Protein AF-A0A2H0DP94-F1 (afdb_monomer_lite)

pLDDT: mean 76.45, std 17.22, range [35.0, 93.5]

Sequence (68 aa):
MSKERLPMHRVREILRLRFVCALPKREIARTIGIDRETVSSYLDRAEKAGIRWPLPDDLNDAANRASK

Foldseek 3Di:
DPPDDDQPVLLQQLQCCCPVVVDDLVVSCVVSVHDSVNSVVSVVVCVVVVPHPPGDPVVNPPPDDDDD

Radius of gyration: 11.97 Å; chains: 1; bounding box: 27×28×32 Å

Structure (mmCIF, N/CA/C/O backbone):
data_AF-A0A2H0DP94-F1
#
_entry.id   AF-A0A2H0DP94-F1
#
loop_
_atom_site.group_PDB
_atom_site.id
_atom_site.type_symbol
_atom_site.label_atom_id
_atom_site.label_alt_id
_atom_site.label_comp_id
_atom_site.label_asym_id
_atom_site.label_entity_id
_atom_site.label_seq_id
_atom_site.pdbx_PDB_ins_code
_atom_site.Cartn_x
_atom_site.Cartn_y
_atom_site.Cartn_z
_atom_site.occupancy
_atom_site.B_iso_or_equiv
_atom_site.auth_seq_id
_atom_site.auth_comp_id
_atom_site.auth_asym_id
_atom_site.auth_atom_id
_atom_site.pdbx_PDB_model_num
ATOM 1 N N . MET A 1 1 ? -4.761 0.403 22.812 1.00 36.50 1 MET A N 1
ATOM 2 C CA . MET A 1 1 ? -5.061 1.060 21.522 1.00 36.50 1 MET A CA 1
ATOM 3 C C . MET A 1 1 ? -5.256 -0.024 20.476 1.00 36.50 1 MET A C 1
ATOM 5 O O . MET A 1 1 ? -4.276 -0.574 19.979 1.00 36.50 1 MET A O 1
ATOM 9 N N . SER A 1 2 ? -6.503 -0.419 20.237 1.00 43.47 2 SER A N 1
ATOM 10 C CA . SER A 1 2 ? -6.858 -1.430 19.240 1.00 43.47 2 SER A CA 1
ATOM 11 C C . SER A 1 2 ? -6.406 -0.924 17.871 1.00 43.47 2 SER A C 1
ATOM 13 O O . SER A 1 2 ? -6.908 0.086 17.394 1.00 43.47 2 SER A O 1
ATOM 15 N N . LYS A 1 3 ? -5.381 -1.548 17.275 1.00 55.34 3 LYS A N 1
ATOM 16 C CA . LYS A 1 3 ? -4.951 -1.217 15.909 1.00 55.34 3 LYS A CA 1
ATOM 17 C C . LYS A 1 3 ? -6.045 -1.697 14.967 1.00 55.34 3 LYS A C 1
ATOM 19 O O . LYS A 1 3 ? -6.045 -2.869 14.591 1.00 55.34 3 LYS A O 1
ATOM 24 N N . GLU A 1 4 ? -6.968 -0.802 14.639 1.00 61.44 4 GLU A N 1
ATOM 25 C CA . GLU A 1 4 ? -7.969 -0.999 13.599 1.00 61.44 4 GLU A CA 1
ATOM 26 C C . GLU A 1 4 ? -7.255 -1.519 12.346 1.00 61.44 4 GLU A C 1
ATOM 28 O O . GLU A 1 4 ? -6.323 -0.895 11.826 1.00 61.44 4 GLU A O 1
ATOM 33 N N . ARG A 1 5 ? -7.592 -2.738 11.926 1.00 68.44 5 ARG A N 1
ATOM 34 C CA . ARG A 1 5 ? -6.965 -3.357 10.759 1.00 68.44 5 ARG A CA 1
ATOM 35 C C . ARG A 1 5 ? -7.667 -2.821 9.517 1.00 68.44 5 ARG A C 1
ATOM 37 O O . ARG A 1 5 ? -8.879 -2.958 9.399 1.00 68.44 5 ARG A O 1
ATOM 44 N N . LEU A 1 6 ? -6.907 -2.254 8.578 1.00 74.31 6 LEU A N 1
ATOM 45 C CA . LEU A 1 6 ? -7.411 -1.945 7.241 1.00 74.31 6 LEU 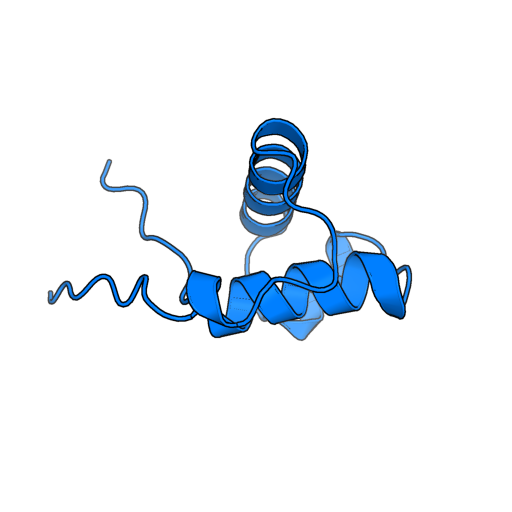A CA 1
ATOM 46 C C . LEU A 1 6 ? -8.036 -3.202 6.624 1.00 74.31 6 LEU A C 1
ATOM 48 O O . LEU A 1 6 ? -7.444 -4.284 6.728 1.00 74.31 6 LEU A O 1
ATOM 52 N N . PRO A 1 7 ? -9.183 -3.066 5.942 1.00 80.25 7 PRO A N 1
ATOM 53 C CA . PRO A 1 7 ? -9.781 -4.181 5.234 1.00 80.25 7 PRO A CA 1
ATOM 54 C C . PRO A 1 7 ? -8.829 -4.691 4.142 1.00 80.25 7 PRO A C 1
ATOM 56 O O . PRO A 1 7 ? -8.123 -3.908 3.498 1.00 80.25 7 PRO A O 1
ATOM 59 N N . MET A 1 8 ? -8.823 -6.010 3.916 1.00 78.88 8 MET A N 1
ATOM 60 C CA . MET A 1 8 ? -7.882 -6.686 3.007 1.00 78.88 8 MET A CA 1
ATOM 61 C C . MET A 1 8 ? -7.887 -6.113 1.583 1.00 78.88 8 MET A C 1
ATOM 63 O O . MET A 1 8 ? -6.828 -6.022 0.964 1.00 78.88 8 MET A O 1
ATOM 67 N N . HIS A 1 9 ? -9.037 -5.635 1.089 1.00 80.31 9 HIS A N 1
ATOM 68 C CA . HIS A 1 9 ? -9.118 -4.989 -0.226 1.00 80.31 9 HIS A CA 1
ATOM 69 C C . HIS A 1 9 ? -8.231 -3.736 -0.321 1.00 80.31 9 HIS A C 1
ATOM 71 O O . HIS A 1 9 ? -7.530 -3.561 -1.314 1.00 80.31 9 HIS A O 1
ATOM 77 N N . ARG A 1 10 ? -8.176 -2.900 0.728 1.00 85.38 10 ARG A N 1
ATOM 78 C CA . ARG A 1 10 ? -7.307 -1.710 0.745 1.00 85.38 10 ARG A CA 1
ATOM 79 C C . ARG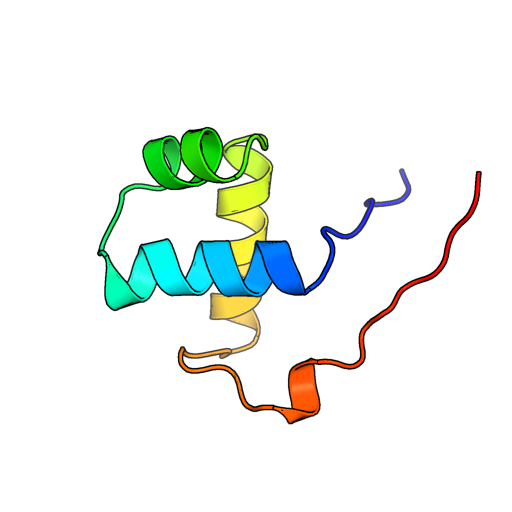 A 1 10 ? -5.841 -2.094 0.836 1.00 85.38 10 ARG A C 1
ATOM 81 O O . ARG A 1 10 ? -5.015 -1.464 0.192 1.00 85.38 10 ARG A O 1
ATOM 88 N N . VAL A 1 11 ? -5.507 -3.130 1.604 1.00 83.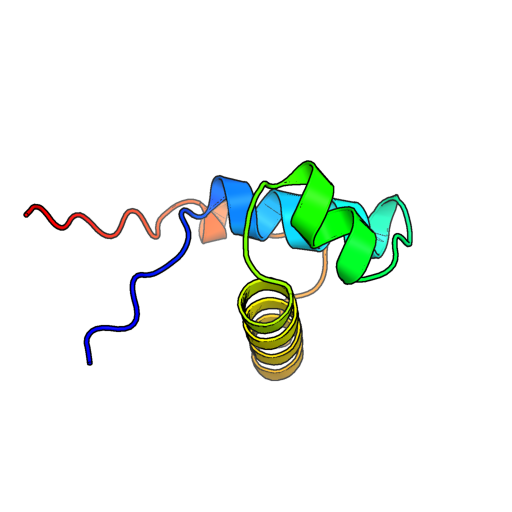50 11 VAL A N 1
ATOM 89 C CA . VAL A 1 11 ? -4.125 -3.628 1.706 1.00 83.50 11 VAL A CA 1
ATOM 90 C C . VAL A 1 11 ? -3.636 -4.135 0.350 1.00 83.50 11 VAL A C 1
ATOM 92 O O . VAL A 1 11 ? -2.537 -3.786 -0.083 1.00 83.50 11 VAL A O 1
ATOM 95 N N . ARG A 1 12 ? -4.476 -4.904 -0.350 1.00 84.06 12 ARG A N 1
ATOM 96 C CA . ARG A 1 12 ? -4.202 -5.392 -1.703 1.00 84.06 12 ARG A CA 1
ATOM 97 C C . ARG A 1 12 ? -3.991 -4.230 -2.671 1.00 84.06 12 ARG A C 1
ATOM 99 O O . ARG A 1 12 ? -3.016 -4.236 -3.413 1.00 84.06 12 ARG A O 1
ATOM 106 N N . GLU A 1 13 ? -4.841 -3.212 -2.609 1.00 89.12 13 GLU A N 1
ATOM 107 C CA . GLU A 1 13 ? -4.733 -2.027 -3.459 1.00 89.12 13 GLU A CA 1
ATOM 108 C C . GLU A 1 13 ? -3.462 -1.204 -3.160 1.00 89.12 13 GLU A C 1
ATOM 110 O O . GLU A 1 13 ? -2.763 -0.794 -4.083 1.00 89.12 13 GLU A O 1
ATOM 115 N N . ILE A 1 14 ? -3.078 -1.038 -1.886 1.00 89.69 14 ILE A N 1
ATOM 116 C CA . ILE A 1 14 ? -1.809 -0.395 -1.489 1.00 89.69 14 ILE A CA 1
ATOM 117 C C . ILE A 1 14 ? -0.613 -1.112 -2.126 1.00 89.69 14 ILE A C 1
ATOM 119 O O . ILE A 1 14 ? 0.270 -0.468 -2.697 1.00 89.69 14 ILE A O 1
ATOM 123 N N . LEU A 1 15 ? -0.582 -2.444 -2.031 1.00 87.50 15 LEU A N 1
ATOM 124 C CA . LEU A 1 15 ? 0.491 -3.256 -2.600 1.00 87.50 15 LEU A CA 1
ATOM 125 C C . LEU A 1 15 ? 0.472 -3.178 -4.129 1.00 87.50 15 LEU A C 1
ATOM 127 O O . LEU A 1 15 ? 1.517 -2.958 -4.737 1.00 87.50 15 LEU A O 1
ATOM 131 N N . ARG A 1 16 ? -0.705 -3.251 -4.755 1.00 88.50 16 ARG A N 1
ATOM 132 C CA . ARG A 1 16 ? -0.863 -3.092 -6.203 1.00 88.50 16 ARG A CA 1
ATOM 133 C C . ARG A 1 16 ? -0.315 -1.750 -6.682 1.00 88.50 16 ARG A C 1
ATOM 135 O O . ARG A 1 16 ? 0.528 -1.724 -7.570 1.00 88.50 16 ARG A O 1
ATOM 142 N N . LEU A 1 17 ? -0.732 -0.640 -6.080 1.00 91.62 17 LEU A N 1
ATOM 143 C CA . LEU A 1 17 ? -0.272 0.694 -6.474 1.00 91.62 17 LEU A CA 1
ATOM 144 C C . LEU A 1 17 ? 1.239 0.864 -6.259 1.00 91.62 17 LEU A C 1
ATOM 146 O O . LEU A 1 17 ? 1.905 1.535 -7.048 1.00 91.62 17 LEU A O 1
ATOM 150 N N . ARG A 1 18 ? 1.802 0.223 -5.229 1.00 89.75 18 ARG A N 1
ATOM 151 C CA . ARG A 1 18 ? 3.241 0.273 -4.952 1.00 89.75 18 ARG A CA 1
ATOM 152 C C . ARG A 1 18 ? 4.077 -0.571 -5.913 1.00 89.75 18 ARG A C 1
ATOM 154 O O . ARG A 1 18 ? 5.133 -0.100 -6.325 1.00 89.75 18 ARG A O 1
ATOM 161 N N . PHE A 1 19 ? 3.655 -1.797 -6.216 1.00 87.56 19 PHE A N 1
ATOM 162 C CA . PHE A 1 19 ? 4.436 -2.759 -7.004 1.00 87.56 19 PHE A CA 1
ATOM 163 C C . PHE A 1 19 ? 4.118 -2.715 -8.501 1.00 87.56 19 PHE A C 1
ATOM 165 O O . PHE A 1 19 ? 5.023 -2.878 -9.309 1.00 87.56 19 PHE A O 1
ATOM 172 N N . VAL A 1 20 ? 2.861 -2.470 -8.877 1.00 89.12 20 VAL A N 1
ATOM 173 C CA . VAL A 1 20 ? 2.418 -2.408 -10.281 1.00 89.12 20 VAL A CA 1
ATOM 174 C C . VAL A 1 20 ? 2.549 -0.994 -10.831 1.00 89.12 20 VAL A C 1
ATOM 176 O O . VAL A 1 20 ? 3.130 -0.797 -11.890 1.00 89.12 20 VAL A O 1
ATOM 179 N N . CYS A 1 21 ? 2.033 0.001 -10.107 1.00 90.38 21 CYS A N 1
ATOM 180 C CA . CYS A 1 21 ? 2.051 1.395 -10.565 1.00 90.38 21 CYS A CA 1
ATOM 181 C C . CYS A 1 21 ? 3.288 2.175 -10.088 1.00 90.38 21 CYS A C 1
ATOM 183 O O . CYS A 1 21 ? 3.427 3.346 -10.425 1.00 90.38 21 CYS A O 1
ATOM 185 N N . ALA A 1 22 ? 4.167 1.553 -9.290 1.00 89.75 22 ALA A N 1
ATOM 186 C CA . ALA A 1 22 ? 5.371 2.165 -8.718 1.00 89.75 22 ALA A CA 1
ATOM 187 C C . ALA A 1 22 ? 5.129 3.503 -7.982 1.00 89.75 22 ALA A C 1
ATOM 189 O O . ALA A 1 22 ? 6.055 4.300 -7.818 1.00 89.75 22 ALA A O 1
ATOM 190 N N . LEU A 1 23 ? 3.907 3.745 -7.493 1.00 91.94 23 LEU A N 1
ATOM 191 C CA . LEU A 1 23 ? 3.531 5.039 -6.932 1.00 91.94 23 LEU A CA 1
ATOM 192 C C . LEU A 1 23 ? 4.210 5.303 -5.579 1.00 91.94 23 LEU A C 1
ATOM 194 O O . LEU A 1 23 ? 4.446 4.380 -4.784 1.00 91.94 23 LEU A O 1
ATOM 198 N N . PRO A 1 24 ? 4.504 6.576 -5.263 1.00 92.25 24 PRO A N 1
ATOM 199 C CA . PRO A 1 24 ? 5.020 6.951 -3.960 1.00 92.25 24 PRO A CA 1
ATOM 200 C C . PRO A 1 24 ? 3.932 6.821 -2.885 1.00 92.25 24 PRO A C 1
ATOM 202 O O . PRO A 1 24 ? 2.755 7.085 -3.121 1.00 92.25 24 PRO A O 1
ATOM 205 N N . LYS A 1 25 ? 4.339 6.513 -1.644 1.00 91.94 25 LYS A N 1
ATOM 206 C CA . LYS A 1 25 ? 3.433 6.294 -0.491 1.00 91.94 25 LYS A CA 1
ATOM 207 C C . LYS A 1 25 ? 2.373 7.393 -0.308 1.00 91.94 25 LYS A C 1
ATOM 209 O O . LYS A 1 25 ? 1.248 7.104 0.075 1.00 91.94 25 LYS A O 1
ATOM 214 N N . ARG A 1 26 ? 2.741 8.651 -0.577 1.00 91.81 26 ARG A N 1
ATOM 215 C CA . ARG A 1 26 ? 1.850 9.823 -0.488 1.00 91.81 26 ARG A CA 1
ATOM 216 C C . ARG A 1 26 ? 0.693 9.783 -1.486 1.00 91.81 26 ARG A C 1
ATOM 218 O O . ARG A 1 26 ? -0.393 10.243 -1.171 1.00 91.81 26 ARG A O 1
ATOM 225 N N . GLU A 1 27 ? 0.933 9.257 -2.677 1.00 93.50 27 GLU A N 1
ATOM 226 C CA . GLU A 1 27 ? -0.071 9.186 -3.732 1.00 93.50 27 GLU A CA 1
ATOM 227 C C . GLU A 1 27 ? -1.006 8.013 -3.472 1.00 93.50 27 GLU A C 1
ATOM 229 O O . GLU A 1 27 ? -2.213 8.199 -3.455 1.00 93.50 27 GLU A O 1
ATOM 234 N N . ILE A 1 28 ? -0.444 6.870 -3.068 1.00 92.94 28 ILE A N 1
ATOM 235 C CA . ILE A 1 28 ? -1.205 5.710 -2.588 1.00 92.94 28 ILE A CA 1
ATOM 236 C C . ILE A 1 28 ? -2.163 6.109 -1.454 1.00 92.94 28 ILE A C 1
ATOM 238 O O . ILE A 1 28 ? -3.342 5.772 -1.490 1.00 92.94 28 ILE A O 1
ATOM 242 N N . ALA A 1 29 ? -1.675 6.864 -0.464 1.00 91.25 29 ALA A N 1
ATOM 243 C CA . ALA A 1 29 ? -2.488 7.376 0.640 1.00 91.25 29 ALA A CA 1
ATOM 244 C C . ALA A 1 29 ? -3.678 8.218 0.145 1.00 91.25 29 ALA A C 1
ATOM 246 O O . ALA A 1 29 ? -4.801 8.025 0.607 1.00 91.25 29 ALA A O 1
ATOM 247 N N . ARG A 1 30 ? -3.452 9.098 -0.842 1.00 92.50 30 ARG A N 1
ATOM 248 C CA . ARG A 1 30 ? -4.506 9.920 -1.457 1.00 92.50 30 ARG A CA 1
ATOM 249 C C . ARG A 1 30 ? -5.500 9.094 -2.269 1.00 92.50 30 ARG A C 1
ATOM 251 O O . ARG A 1 30 ? -6.690 9.361 -2.178 1.00 92.50 30 ARG A O 1
ATOM 258 N N . THR A 1 31 ? -5.037 8.098 -3.021 1.00 91.44 31 THR A N 1
ATOM 259 C CA . THR A 1 31 ? -5.895 7.213 -3.825 1.00 91.44 31 THR A CA 1
ATOM 260 C C . THR A 1 31 ? -6.810 6.362 -2.946 1.00 91.44 31 THR A C 1
ATOM 262 O O . THR A 1 31 ? -7.984 6.197 -3.251 1.00 91.44 31 THR A O 1
ATOM 265 N N . ILE A 1 32 ? -6.282 5.837 -1.839 1.00 89.00 32 ILE A N 1
ATOM 266 C CA . ILE A 1 32 ? -7.020 4.966 -0.910 1.00 89.00 32 ILE A CA 1
ATOM 267 C C . ILE A 1 32 ? -7.840 5.784 0.110 1.00 89.00 32 ILE A C 1
ATOM 269 O O . ILE A 1 32 ? -8.787 5.265 0.705 1.00 89.00 32 ILE A O 1
ATOM 273 N N . GLY A 1 33 ? -7.472 7.047 0.346 1.00 89.12 33 GLY A N 1
ATOM 274 C CA . GLY A 1 33 ? -8.090 7.919 1.347 1.00 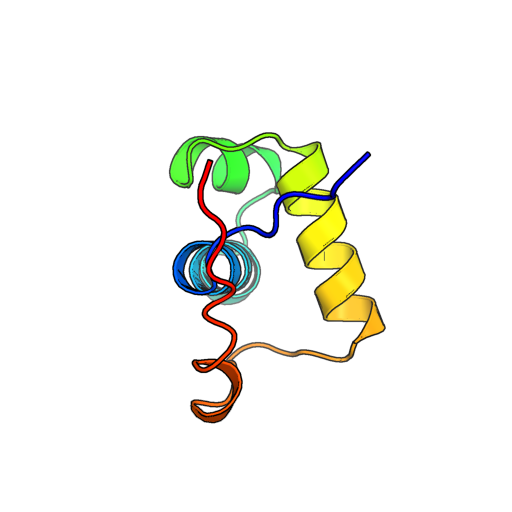89.12 33 GLY A CA 1
ATOM 275 C C . GLY A 1 33 ? -7.720 7.537 2.782 1.00 89.12 33 GLY A C 1
ATOM 276 O O . GLY A 1 33 ? -8.594 7.451 3.641 1.00 89.12 33 GLY A O 1
ATOM 277 N N . ILE A 1 34 ? -6.445 7.227 3.035 1.00 86.31 34 ILE A N 1
ATOM 278 C CA . ILE A 1 34 ? -5.931 6.834 4.360 1.00 86.31 34 ILE A CA 1
ATOM 279 C C . ILE A 1 34 ? -4.650 7.592 4.693 1.00 86.31 34 ILE A C 1
ATOM 281 O O . ILE A 1 34 ? -4.031 8.190 3.814 1.00 86.31 34 ILE A O 1
ATOM 285 N N . ASP A 1 35 ? -4.223 7.530 5.951 1.00 87.50 35 ASP A N 1
ATOM 286 C CA . ASP A 1 35 ? -3.005 8.210 6.372 1.00 87.50 35 ASP A CA 1
ATOM 287 C C . ASP A 1 35 ? -1.728 7.564 5.795 1.00 87.50 35 ASP A C 1
ATOM 289 O O . ASP A 1 35 ? -1.619 6.343 5.610 1.00 87.50 35 ASP A O 1
ATOM 293 N N . ARG A 1 36 ? -0.723 8.402 5.516 1.00 88.81 36 ARG A N 1
ATOM 294 C CA . ARG A 1 36 ? 0.569 7.974 4.966 1.00 88.81 36 ARG A CA 1
ATOM 295 C C . ARG A 1 36 ? 1.342 7.074 5.934 1.00 88.81 36 ARG A C 1
ATOM 297 O O . ARG A 1 36 ? 2.044 6.172 5.467 1.00 88.81 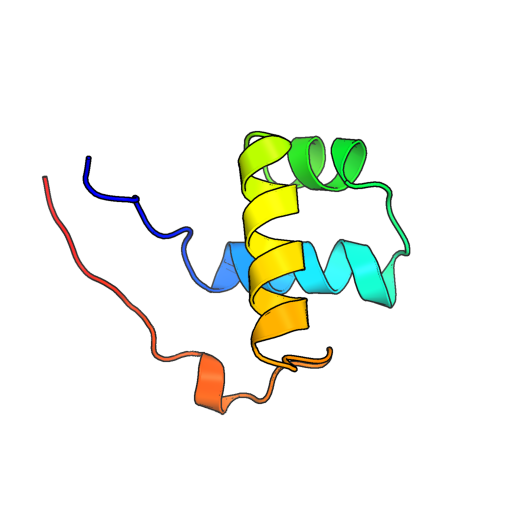36 ARG A O 1
ATOM 304 N N . GLU A 1 37 ? 1.230 7.280 7.247 1.00 88.25 37 GLU A N 1
ATOM 305 C CA . GLU A 1 37 ? 1.783 6.362 8.250 1.00 88.25 37 GLU A CA 1
ATOM 306 C C . GLU A 1 37 ? 1.133 4.993 8.150 1.00 88.25 37 GLU A C 1
ATOM 308 O O . GLU A 1 37 ? 1.837 3.984 8.193 1.00 88.25 37 GLU A O 1
ATOM 313 N N . THR A 1 38 ? -0.184 4.938 7.946 1.00 87.94 38 THR A N 1
ATOM 314 C CA . THR A 1 38 ? -0.885 3.667 7.773 1.00 87.94 38 THR A CA 1
ATOM 315 C C . THR A 1 38 ? -0.359 2.929 6.542 1.00 87.94 38 THR A C 1
ATOM 317 O O . THR A 1 38 ? 0.024 1.765 6.653 1.00 87.94 38 THR A O 1
ATOM 320 N N . VAL A 1 39 ? -0.223 3.609 5.397 1.00 90.38 39 VAL A N 1
ATOM 321 C CA . VAL A 1 39 ? 0.405 3.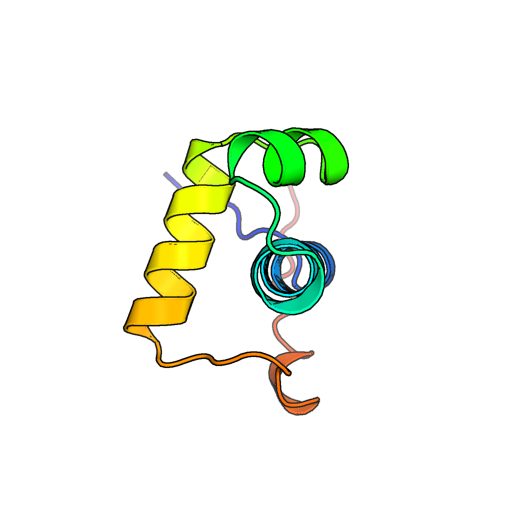030 4.192 1.00 90.38 39 VAL A CA 1
ATOM 322 C C . VAL A 1 39 ? 1.811 2.517 4.500 1.00 90.38 39 VAL A C 1
ATOM 324 O O . VAL A 1 39 ? 2.149 1.387 4.154 1.00 90.38 39 VAL A O 1
ATOM 327 N N . SER A 1 40 ? 2.640 3.320 5.171 1.00 90.19 40 SER A N 1
ATOM 328 C CA . SER A 1 40 ? 4.018 2.932 5.477 1.00 90.19 40 SER A CA 1
ATOM 329 C C . SER A 1 40 ? 4.091 1.736 6.426 1.00 90.19 40 SER A C 1
ATOM 331 O O . SER A 1 40 ? 4.891 0.839 6.187 1.00 90.19 40 SER A O 1
ATOM 333 N N . SER A 1 41 ? 3.250 1.691 7.461 1.00 88.06 41 SER A N 1
ATOM 334 C CA . SER A 1 41 ? 3.184 0.580 8.413 1.00 88.06 41 SER A CA 1
ATOM 335 C C . SER A 1 41 ? 2.748 -0.719 7.739 1.00 88.06 41 SER A C 1
ATOM 337 O O . SER A 1 41 ? 3.273 -1.783 8.061 1.00 88.06 41 SER A O 1
ATOM 339 N N . TYR A 1 42 ? 1.817 -0.646 6.785 1.00 85.19 42 TYR A N 1
ATOM 340 C CA . TYR A 1 42 ? 1.373 -1.817 6.033 1.00 85.19 42 TYR A CA 1
ATOM 341 C C . TYR A 1 42 ? 2.412 -2.308 5.031 1.00 85.19 42 TYR A C 1
ATOM 343 O O . TYR A 1 42 ? 2.614 -3.514 4.934 1.00 85.19 42 TYR A O 1
ATOM 351 N N . LEU A 1 43 ? 3.102 -1.403 4.336 1.00 86.12 43 LEU A N 1
ATOM 352 C CA . LEU A 1 43 ? 4.211 -1.775 3.455 1.00 86.12 43 LEU A CA 1
ATOM 353 C C . LEU A 1 43 ? 5.360 -2.421 4.242 1.00 86.12 43 LEU A C 1
ATOM 355 O O . LEU A 1 43 ? 5.850 -3.467 3.839 1.00 86.12 43 LEU A O 1
ATOM 359 N N . ASP A 1 44 ? 5.731 -1.845 5.387 1.00 88.12 44 ASP A N 1
ATOM 360 C CA . ASP A 1 44 ? 6.765 -2.385 6.280 1.00 88.12 44 ASP A CA 1
ATOM 361 C C . ASP A 1 44 ? 6.372 -3.761 6.843 1.00 88.12 44 ASP A C 1
ATOM 363 O O . ASP A 1 44 ? 7.173 -4.691 6.851 1.00 88.12 44 ASP A O 1
ATOM 367 N N . ARG A 1 45 ? 5.108 -3.935 7.248 1.00 83.31 45 ARG A N 1
ATOM 368 C CA . ARG A 1 45 ? 4.587 -5.241 7.676 1.00 83.31 45 ARG A CA 1
ATOM 369 C C . ARG A 1 45 ? 4.581 -6.266 6.553 1.00 83.31 45 ARG A C 1
ATOM 371 O O . ARG A 1 45 ? 4.915 -7.413 6.818 1.00 83.31 45 ARG A O 1
ATOM 378 N N . ALA A 1 46 ? 4.190 -5.878 5.342 1.00 81.75 46 ALA A N 1
ATOM 379 C CA . ALA A 1 46 ? 4.205 -6.773 4.191 1.00 81.75 46 ALA A CA 1
ATOM 380 C C . ALA A 1 46 ? 5.637 -7.216 3.863 1.00 81.75 46 ALA A C 1
ATOM 382 O O . ALA A 1 46 ? 5.874 -8.405 3.680 1.00 81.75 46 ALA A O 1
ATOM 383 N N . GLU A 1 47 ? 6.595 -6.287 3.892 1.00 83.50 47 GLU A N 1
ATOM 384 C CA . GLU A 1 47 ? 8.017 -6.576 3.697 1.00 83.50 47 GLU A CA 1
ATOM 385 C C . GLU A 1 47 ? 8.564 -7.513 4.782 1.00 83.50 47 GLU A C 1
ATOM 387 O O . GLU A 1 47 ? 9.158 -8.542 4.464 1.00 83.50 47 GLU A O 1
ATOM 392 N N . LYS A 1 48 ? 8.281 -7.229 6.060 1.00 84.38 48 LYS A N 1
ATOM 393 C CA . LYS A 1 48 ? 8.669 -8.083 7.197 1.00 84.38 48 LYS A CA 1
ATOM 394 C C . LYS A 1 48 ? 8.028 -9.464 7.160 1.00 84.38 48 LYS A C 1
ATOM 396 O O . LYS A 1 48 ? 8.651 -10.434 7.574 1.00 84.38 48 LYS A O 1
ATOM 401 N N . ALA A 1 49 ? 6.793 -9.553 6.680 1.00 80.44 49 ALA A N 1
ATOM 402 C CA . ALA A 1 49 ? 6.097 -10.817 6.486 1.00 80.44 49 ALA A CA 1
ATOM 403 C C . ALA A 1 49 ? 6.562 -11.562 5.221 1.00 80.44 49 ALA A C 1
ATOM 405 O O . ALA A 1 49 ? 6.064 -12.650 4.947 1.00 80.44 49 ALA A O 1
ATOM 406 N N . GLY A 1 50 ? 7.477 -10.989 4.428 1.00 79.62 50 GLY A N 1
ATOM 407 C CA . GLY A 1 50 ? 7.914 -11.564 3.156 1.00 79.62 50 GLY A CA 1
ATOM 408 C C . GLY A 1 50 ? 6.801 -11.635 2.107 1.00 79.62 50 GLY A C 1
ATOM 409 O O . GLY A 1 50 ? 6.940 -12.343 1.110 1.00 79.62 50 GLY A O 1
ATOM 410 N N . ILE A 1 51 ? 5.699 -10.910 2.315 1.00 76.12 51 ILE A N 1
ATOM 411 C CA . ILE A 1 51 ? 4.554 -10.886 1.412 1.00 76.12 51 ILE A CA 1
ATOM 412 C C . ILE A 1 51 ? 4.963 -10.104 0.171 1.00 76.12 51 ILE A C 1
ATOM 414 O O . ILE A 1 51 ? 5.147 -8.885 0.207 1.00 76.12 51 ILE A O 1
ATOM 418 N N . ARG A 1 52 ? 5.088 -10.819 -0.944 1.00 69.38 52 ARG A N 1
ATOM 419 C CA . ARG A 1 52 ? 5.339 -10.229 -2.256 1.00 69.38 52 ARG A CA 1
ATOM 420 C C . ARG A 1 52 ? 4.053 -10.169 -3.059 1.00 69.38 52 ARG A C 1
ATOM 422 O O . ARG A 1 52 ? 3.179 -11.019 -2.938 1.00 69.38 52 ARG A O 1
ATOM 429 N N . TRP A 1 53 ? 3.954 -9.131 -3.878 1.00 72.62 53 TRP A N 1
ATOM 430 C CA . TRP A 1 53 ? 2.924 -9.044 -4.900 1.00 72.62 53 TRP A CA 1
ATOM 431 C C . TRP A 1 53 ? 3.284 -9.960 -6.089 1.00 72.62 53 TRP A C 1
ATOM 433 O O . TRP A 1 53 ? 4.460 -9.983 -6.459 1.00 72.62 53 TRP A O 1
ATOM 443 N N . PRO A 1 54 ? 2.319 -10.650 -6.733 1.00 71.38 54 PRO A N 1
ATOM 444 C CA . PRO A 1 54 ? 0.893 -10.707 -6.406 1.00 71.38 54 PRO A CA 1
ATOM 445 C C . PRO A 1 54 ? 0.603 -11.562 -5.167 1.00 71.38 54 PRO A C 1
ATOM 447 O O . PRO A 1 54 ? 1.205 -12.609 -4.956 1.00 71.38 54 PRO A O 1
ATOM 450 N N . LEU A 1 55 ? -0.337 -11.089 -4.347 1.00 69.94 55 LEU A N 1
ATOM 451 C CA . LEU A 1 55 ? -0.817 -11.818 -3.174 1.00 69.94 55 LEU A CA 1
ATOM 452 C C . LEU A 1 55 ? -1.513 -13.123 -3.603 1.00 69.94 55 LEU A C 1
ATOM 454 O O . LEU A 1 55 ? -2.350 -13.060 -4.505 1.00 69.94 55 LEU A O 1
ATOM 458 N N . PRO A 1 56 ? -1.229 -14.268 -2.955 1.00 65.69 56 PRO A N 1
ATOM 459 C CA . PRO A 1 56 ? -1.986 -15.494 -3.178 1.00 65.69 56 PRO A CA 1
ATOM 460 C C . PRO A 1 56 ? -3.450 -15.306 -2.757 1.00 65.69 56 PRO A C 1
ATOM 462 O O . PRO A 1 56 ? -3.741 -14.569 -1.808 1.00 65.69 56 PRO A O 1
ATOM 465 N N . ASP A 1 57 ? -4.365 -15.970 -3.468 1.00 61.28 57 ASP A N 1
ATOM 466 C CA . ASP A 1 57 ? -5.816 -15.850 -3.254 1.00 61.28 57 ASP A CA 1
ATOM 467 C C . ASP A 1 57 ? -6.230 -16.261 -1.827 1.00 61.28 57 ASP A C 1
ATOM 469 O O . ASP A 1 57 ? -7.137 -15.674 -1.244 1.00 61.28 57 ASP A O 1
ATOM 473 N N . ASP A 1 58 ? -5.451 -17.147 -1.201 1.00 59.47 58 ASP A N 1
ATOM 474 C CA . ASP A 1 58 ? -5.576 -17.573 0.199 1.00 59.47 58 ASP A CA 1
ATOM 475 C C . ASP A 1 58 ? -5.501 -16.430 1.226 1.00 59.47 58 ASP A C 1
ATOM 477 O O . ASP A 1 58 ? -6.068 -16.530 2.312 1.00 59.47 58 ASP A O 1
ATOM 481 N N . LEU A 1 59 ? -4.857 -15.297 0.906 1.00 61.19 59 LEU A N 1
ATOM 482 C CA . LEU A 1 59 ? -4.806 -14.158 1.833 1.00 61.19 59 LEU A CA 1
ATOM 483 C C . LEU A 1 59 ? -6.131 -13.369 1.898 1.00 61.19 59 LEU A C 1
ATOM 485 O O . LEU A 1 59 ? -6.207 -12.344 2.578 1.00 61.19 59 LEU A O 1
ATOM 489 N N . ASN A 1 60 ? -7.160 -13.798 1.158 1.00 54.56 60 ASN A N 1
ATOM 490 C CA . ASN A 1 60 ? -8.467 -13.147 1.095 1.00 54.56 60 ASN A CA 1
ATOM 491 C C . ASN A 1 60 ? -9.275 -13.276 2.401 1.00 54.56 60 ASN A C 1
ATOM 493 O O . ASN A 1 60 ? -10.119 -12.418 2.667 1.00 54.56 60 ASN A O 1
ATOM 497 N N . ASP A 1 61 ? -8.981 -14.261 3.255 1.00 49.19 61 ASP A N 1
ATOM 498 C CA . ASP A 1 61 ? -9.730 -14.498 4.494 1.00 49.19 61 ASP A CA 1
ATOM 499 C C . ASP A 1 61 ? -9.018 -13.933 5.732 1.00 49.19 61 ASP A C 1
ATOM 501 O O . ASP A 1 61 ? -8.459 -14.618 6.583 1.00 49.19 61 ASP A O 1
ATOM 505 N N . ALA A 1 62 ? -9.014 -12.609 5.833 1.00 47.75 62 ALA A N 1
ATOM 506 C CA . ALA A 1 62 ? -8.826 -11.939 7.115 1.00 47.75 62 ALA A CA 1
ATOM 507 C C . ALA A 1 62 ? -9.905 -10.868 7.271 1.00 47.75 62 ALA A C 1
ATOM 509 O O . ALA A 1 62 ? -9.634 -9.682 7.483 1.00 47.75 62 ALA A O 1
ATOM 510 N N . ALA A 1 63 ? -11.156 -11.309 7.127 1.00 45.19 63 ALA A N 1
ATOM 511 C CA . ALA A 1 63 ? -12.340 -10.573 7.530 1.00 45.19 63 ALA A CA 1
ATOM 512 C C . ALA A 1 63 ? -12.371 -10.477 9.061 1.00 45.19 63 ALA A C 1
ATOM 514 O O . ALA A 1 63 ? -13.032 -11.251 9.747 1.00 45.19 63 ALA A O 1
ATOM 515 N N . ASN A 1 64 ? -11.643 -9.518 9.629 1.00 44.38 64 ASN A N 1
ATOM 516 C CA . ASN A 1 64 ? -11.813 -9.215 11.042 1.00 44.38 64 ASN A CA 1
ATOM 517 C C . ASN A 1 64 ? -13.064 -8.349 11.228 1.00 44.38 64 ASN A C 1
ATOM 519 O O . ASN A 1 64 ? -13.020 -7.132 11.051 1.00 44.38 64 ASN A O 1
ATOM 523 N N . ARG A 1 65 ? -14.175 -9.000 11.585 1.00 47.94 65 ARG A N 1
ATOM 524 C CA . ARG A 1 65 ? -15.329 -8.376 12.239 1.00 47.94 65 ARG A CA 1
ATOM 525 C C . ARG A 1 65 ? -14.885 -7.635 13.505 1.00 47.94 65 ARG A C 1
ATOM 527 O O . ARG A 1 65 ? -14.275 -8.239 14.378 1.00 47.94 65 ARG A O 1
ATOM 534 N N . ALA A 1 66 ? -15.285 -6.376 13.628 1.00 37.34 66 ALA A N 1
ATOM 535 C CA . ALA A 1 66 ? -15.629 -5.688 14.878 1.00 37.34 66 ALA A CA 1
ATOM 536 C C . ALA A 1 66 ? -16.203 -4.328 14.439 1.00 37.34 66 ALA A C 1
ATOM 538 O O . ALA A 1 66 ? -15.471 -3.520 13.887 1.00 37.34 66 ALA A O 1
ATOM 539 N N . SER A 1 67 ? -17.520 -4.100 14.392 1.00 37.62 67 SER A N 1
ATOM 540 C CA . SER A 1 67 ? -18.397 -3.838 15.544 1.00 37.62 67 SER A CA 1
ATOM 541 C C . SER A 1 67 ? -17.693 -3.064 16.657 1.00 37.62 67 SER A C 1
ATOM 543 O O . SER A 1 67 ? -17.176 -3.672 17.591 1.00 37.62 67 SER A O 1
ATOM 545 N N . LYS A 1 68 ? -17.726 -1.732 16.588 1.00 35.00 68 LYS A N 1
ATOM 546 C CA . LYS A 1 68 ? -18.667 -0.902 17.354 1.00 35.00 68 LYS A CA 1
ATOM 547 C C . LYS A 1 68 ? -18.667 0.526 16.819 1.00 35.00 68 LYS A C 1
ATOM 549 O O . LYS A 1 68 ? -17.574 0.998 16.454 1.00 35.00 68 LYS A O 1
#

Secondary structure (DSSP, 8-state):
---PPPPHHHHHHHHHHHHTS---HHHHHHHHTS-HHHHHHHHHHHHHTT-PSSPPGGGG--------